Protein AF-A0A533W788-F1 (afdb_monomer_lite)

Structure (mmCIF, N/CA/C/O backbone):
data_AF-A0A533W788-F1
#
_entry.id   AF-A0A533W788-F1
#
loop_
_atom_site.group_PDB
_atom_site.id
_atom_site.type_symbol
_atom_site.label_atom_id
_atom_site.label_alt_id
_atom_site.label_comp_id
_atom_site.label_asym_id
_atom_site.label_entity_id
_atom_site.label_seq_id
_atom_site.pdbx_PDB_ins_code
_atom_site.Cartn_x
_atom_site.Cartn_y
_atom_site.Cartn_z
_atom_site.occupancy
_atom_site.B_iso_or_equiv
_atom_site.auth_seq_id
_atom_site.auth_comp_id
_atom_site.auth_asym_id
_atom_site.auth_atom_id
_atom_site.pdbx_PDB_model_num
ATOM 1 N N . MET A 1 1 ? -7.376 8.738 -0.042 1.00 81.19 1 MET A N 1
ATOM 2 C CA . MET A 1 1 ? -6.345 7.711 0.246 1.00 81.19 1 MET A CA 1
ATOM 3 C C . MET A 1 1 ? -6.964 6.474 0.880 1.00 81.19 1 MET A C 1
ATOM 5 O O . MET A 1 1 ? -6.838 5.416 0.290 1.00 81.19 1 MET A O 1
ATOM 9 N N . GLN A 1 2 ? -7.645 6.587 2.028 1.00 87.38 2 GLN A N 1
ATOM 10 C CA . GLN A 1 2 ? -8.211 5.431 2.744 1.00 87.38 2 GLN A CA 1
ATOM 11 C C . GLN A 1 2 ? -9.170 4.587 1.894 1.00 87.38 2 GLN A C 1
ATOM 13 O O . GLN A 1 2 ? -9.050 3.372 1.894 1.00 87.38 2 GLN A O 1
ATOM 18 N N . GLU A 1 3 ? -10.045 5.219 1.112 1.00 90.62 3 GLU A N 1
ATOM 19 C CA . GLU A 1 3 ? -10.958 4.520 0.193 1.00 90.62 3 GLU A CA 1
ATOM 20 C C . GLU A 1 3 ? -10.208 3.706 -0.871 1.00 90.62 3 GLU A C 1
ATOM 22 O O . GLU A 1 3 ? -10.560 2.566 -1.145 1.00 90.62 3 GLU A O 1
ATOM 27 N N . SER A 1 4 ? -9.127 4.257 -1.433 1.00 93.06 4 SER A N 1
ATOM 28 C CA . SER A 1 4 ? -8.287 3.544 -2.403 1.00 93.06 4 SER A CA 1
ATOM 29 C C . SER A 1 4 ? -7.613 2.327 -1.767 1.00 93.06 4 SER A C 1
ATOM 31 O O . SER A 1 4 ? -7.658 1.240 -2.335 1.00 93.06 4 SER A O 1
ATOM 33 N N . LEU A 1 5 ? -7.052 2.489 -0.563 1.00 93.50 5 LEU A N 1
ATOM 34 C CA . LEU A 1 5 ? -6.424 1.389 0.177 1.00 93.50 5 LEU A CA 1
ATOM 35 C C . LEU A 1 5 ? -7.440 0.318 0.597 1.00 93.50 5 LEU A C 1
ATOM 37 O O . LEU A 1 5 ? -7.126 -0.866 0.553 1.00 93.50 5 LEU A O 1
ATOM 41 N N . ALA A 1 6 ? -8.672 0.709 0.935 1.00 92.50 6 ALA A N 1
ATOM 42 C CA . ALA A 1 6 ? -9.760 -0.220 1.246 1.00 92.50 6 ALA A CA 1
ATOM 43 C C . ALA A 1 6 ? -10.139 -1.113 0.051 1.00 92.50 6 ALA A C 1
ATOM 45 O O . ALA A 1 6 ? -10.654 -2.212 0.242 1.00 92.50 6 ALA A O 1
ATOM 46 N N . CYS A 1 7 ? -9.850 -0.664 -1.172 1.00 94.44 7 CYS A N 1
ATOM 47 C CA . CYS A 1 7 ? -10.011 -1.443 -2.398 1.00 94.44 7 CYS A CA 1
ATOM 48 C C . CYS A 1 7 ? -8.756 -2.250 -2.783 1.00 94.44 7 CYS A C 1
ATOM 50 O O . CYS A 1 7 ? -8.736 -2.839 -3.859 1.00 94.44 7 CYS A O 1
ATOM 52 N N . GLY A 1 8 ? -7.703 -2.261 -1.955 1.00 93.44 8 GLY A N 1
ATOM 53 C CA . GLY A 1 8 ? -6.414 -2.874 -2.302 1.00 93.44 8 GLY A CA 1
ATOM 54 C C . GLY A 1 8 ? -5.643 -2.107 -3.379 1.00 93.44 8 GLY A C 1
ATOM 55 O O . GLY A 1 8 ? -4.739 -2.652 -4.008 1.00 93.44 8 GLY A O 1
ATOM 56 N N . THR A 1 9 ? -5.991 -0.841 -3.620 1.00 95.38 9 THR A N 1
ATOM 57 C CA . THR A 1 9 ? -5.361 -0.027 -4.660 1.00 95.38 9 THR A CA 1
ATOM 58 C C . THR A 1 9 ? -4.224 0.803 -4.058 1.00 95.38 9 TH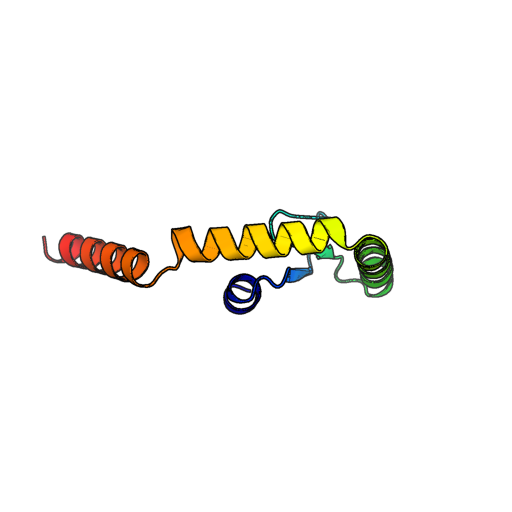R A C 1
ATOM 60 O O . THR A 1 9 ? -4.490 1.651 -3.197 1.00 95.38 9 THR A O 1
ATOM 63 N N . PRO A 1 10 ? -2.967 0.633 -4.514 1.00 93.50 10 PRO A N 1
ATOM 64 C CA . PRO A 1 10 ? -1.844 1.444 -4.050 1.00 93.50 10 PRO A CA 1
ATOM 65 C C . PRO A 1 10 ? -2.024 2.911 -4.449 1.00 93.50 10 PRO A C 1
ATOM 67 O O . PRO A 1 10 ? -2.639 3.234 -5.467 1.00 93.50 10 PRO A O 1
ATOM 70 N N . VAL A 1 11 ? -1.457 3.821 -3.658 1.00 93.88 11 VAL A N 1
ATOM 71 C CA . VAL A 1 11 ? -1.676 5.264 -3.826 1.00 93.88 11 VAL A CA 1
ATOM 72 C C . VAL A 1 11 ? -0.419 5.959 -4.330 1.00 93.88 11 VAL A C 1
ATOM 74 O O . VAL A 1 11 ? 0.685 5.727 -3.837 1.00 93.88 11 VAL A O 1
ATOM 77 N N . ILE A 1 12 ? -0.603 6.854 -5.301 1.00 92.62 12 ILE A N 1
ATOM 78 C CA . ILE A 1 12 ? 0.436 7.763 -5.783 1.00 92.62 12 ILE A CA 1
ATOM 79 C C . ILE A 1 12 ? 0.145 9.155 -5.227 1.00 92.62 12 ILE A C 1
ATOM 81 O O . ILE A 1 12 ? -0.973 9.653 -5.358 1.00 92.62 12 ILE A O 1
ATOM 85 N N . ALA A 1 13 ? 1.138 9.782 -4.601 1.00 91.94 13 ALA A N 1
ATOM 86 C CA . ALA A 1 13 ? 1.003 11.124 -4.040 1.00 91.94 13 ALA A CA 1
ATOM 87 C C . ALA A 1 13 ? 2.242 11.982 -4.309 1.00 91.94 13 ALA A C 1
ATOM 89 O O . ALA A 1 13 ? 3.349 11.471 -4.479 1.00 91.94 13 ALA A O 1
ATOM 90 N N . PHE A 1 14 ? 2.061 13.301 -4.327 1.00 92.12 14 PHE A N 1
ATOM 91 C CA .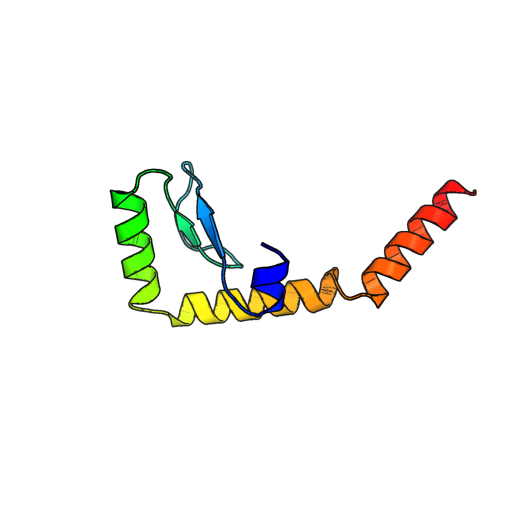 PHE A 1 14 ? 3.151 14.241 -4.567 1.00 92.12 14 PHE A CA 1
ATOM 92 C C . PHE A 1 14 ? 3.942 14.526 -3.285 1.00 92.12 14 PHE A C 1
ATOM 94 O O . PHE A 1 14 ? 3.373 14.916 -2.269 1.00 92.12 14 PHE A O 1
ATOM 101 N N . ASN A 1 15 ? 5.264 14.369 -3.346 1.00 86.56 15 ASN A N 1
ATOM 102 C CA . ASN A 1 15 ? 6.210 14.822 -2.332 1.00 86.56 15 ASN A CA 1
ATOM 103 C C . ASN A 1 15 ? 7.537 15.226 -3.001 1.00 86.56 15 ASN A C 1
ATOM 105 O O . ASN A 1 15 ? 8.170 14.432 -3.699 1.00 86.56 15 ASN A O 1
ATOM 109 N N . ALA A 1 16 ? 7.955 16.476 -2.788 1.00 70.44 16 ALA A N 1
ATOM 110 C CA . ALA A 1 16 ? 9.167 17.036 -3.380 1.00 70.44 16 ALA A CA 1
ATOM 111 C C . ALA A 1 16 ? 10.463 16.593 -2.680 1.00 70.44 16 ALA A C 1
ATOM 113 O O . ALA A 1 16 ? 11.515 16.597 -3.313 1.00 70.44 16 ALA A O 1
ATOM 114 N N . GLU A 1 17 ? 10.399 16.217 -1.403 1.00 82.19 17 GLU A N 1
ATOM 115 C CA . GLU A 1 17 ? 11.584 16.030 -0.559 1.00 82.19 17 GLU A CA 1
ATOM 116 C C . GLU A 1 17 ? 12.215 14.645 -0.718 1.00 82.19 17 GLU A C 1
ATOM 118 O O . GLU A 1 17 ? 13.428 14.494 -0.610 1.00 82.19 17 GLU A O 1
ATOM 123 N N . SER A 1 18 ? 11.405 13.613 -0.967 1.00 86.38 18 SER A N 1
ATOM 124 C CA . SER A 1 18 ? 11.891 12.228 -1.013 1.00 86.38 18 SER A CA 1
ATOM 125 C C . SER A 1 18 ? 11.031 11.323 -1.909 1.00 86.38 18 SER A C 1
ATOM 127 O O . SER A 1 18 ? 10.328 10.437 -1.411 1.00 86.38 18 SER A O 1
ATOM 129 N N . PRO A 1 19 ? 11.059 11.506 -3.242 1.00 90.69 19 PRO A N 1
ATOM 130 C CA . PRO A 1 19 ? 10.336 10.628 -4.156 1.00 90.69 19 PRO A CA 1
ATOM 131 C C . PRO A 1 19 ? 10.817 9.173 -4.035 1.00 90.69 19 PRO A C 1
ATOM 133 O O . PRO A 1 19 ? 11.984 8.901 -3.752 1.00 90.69 19 PRO A O 1
ATOM 136 N N . GLY A 1 20 ? 9.908 8.224 -4.237 1.00 91.19 20 GLY A N 1
ATOM 137 C CA . GLY A 1 20 ? 10.184 6.794 -4.177 1.00 91.19 20 GLY A CA 1
ATOM 138 C C . GLY A 1 20 ? 9.064 5.996 -3.523 1.00 91.19 20 GLY A C 1
ATOM 139 O O . GLY A 1 20 ? 8.057 6.534 -3.060 1.00 91.19 20 GLY A O 1
ATOM 140 N N . PHE A 1 21 ? 9.251 4.679 -3.484 1.00 92.19 21 PHE A N 1
ATOM 141 C CA . PHE A 1 21 ? 8.281 3.770 -2.882 1.00 92.19 21 PHE A CA 1
ATOM 142 C C . PHE A 1 21 ? 8.116 4.025 -1.382 1.00 92.19 21 PHE A C 1
ATOM 144 O O . PHE A 1 21 ? 9.060 4.378 -0.667 1.00 92.19 21 PHE A O 1
ATOM 151 N N . ARG A 1 22 ? 6.889 3.830 -0.916 1.00 92.38 22 ARG A N 1
ATOM 152 C CA . ARG A 1 22 ? 6.468 3.848 0.482 1.00 92.38 22 ARG A CA 1
ATOM 153 C C . ARG A 1 22 ? 5.604 2.627 0.750 1.00 92.38 22 ARG A C 1
ATOM 155 O O . ARG A 1 22 ? 5.227 1.919 -0.177 1.00 92.38 22 ARG A O 1
ATOM 162 N N . LYS A 1 23 ? 5.281 2.427 2.026 1.00 91.94 23 LYS A N 1
ATOM 163 C CA . LYS A 1 23 ? 4.496 1.289 2.510 1.00 91.94 23 LYS A CA 1
ATOM 164 C C . LYS A 1 23 ? 3.235 1.034 1.668 1.00 91.94 23 LYS A C 1
ATOM 166 O O . LYS A 1 23 ? 3.004 -0.074 1.227 1.00 91.94 23 LYS A O 1
ATOM 171 N N . PHE A 1 24 ? 2.478 2.089 1.363 1.00 93.81 24 PHE A N 1
ATOM 172 C CA . PHE A 1 24 ? 1.182 1.975 0.677 1.00 93.81 24 PHE A CA 1
ATOM 173 C C . PHE A 1 24 ? 1.179 2.488 -0.771 1.00 93.81 24 PHE A C 1
ATOM 175 O O . PHE A 1 24 ? 0.123 2.791 -1.327 1.00 93.81 24 PHE A O 1
ATOM 182 N N . GLY A 1 25 ? 2.357 2.646 -1.383 1.00 93.81 25 GLY A N 1
ATOM 183 C CA . GLY A 1 25 ? 2.451 3.036 -2.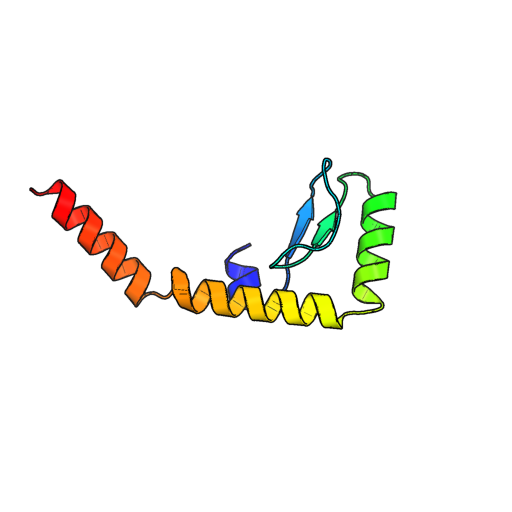788 1.00 93.81 25 GLY A CA 1
ATOM 184 C C . GLY A 1 25 ? 3.691 3.855 -3.112 1.00 93.81 25 GLY A C 1
ATOM 185 O O . GLY A 1 25 ? 4.810 3.474 -2.767 1.00 93.81 25 GLY A O 1
ATOM 186 N N . LEU A 1 26 ? 3.508 4.972 -3.815 1.00 94.19 26 LEU A N 1
ATOM 187 C CA . LEU A 1 26 ? 4.597 5.720 -4.438 1.00 94.19 26 LEU A CA 1
ATOM 188 C C . LEU A 1 26 ? 4.480 7.220 -4.165 1.00 94.19 26 LEU A C 1
ATOM 190 O O . LEU A 1 26 ? 3.446 7.837 -4.411 1.00 94.19 26 LEU A O 1
ATOM 194 N N . LEU A 1 27 ? 5.574 7.826 -3.709 1.00 94.38 27 LEU A N 1
ATOM 195 C CA . LEU A 1 27 ? 5.710 9.276 -3.676 1.00 94.38 27 LEU A CA 1
ATOM 196 C C . LEU A 1 27 ? 6.443 9.754 -4.923 1.00 94.38 27 LEU A C 1
ATOM 198 O O . LEU A 1 27 ? 7.516 9.252 -5.251 1.00 94.38 27 LEU A O 1
ATOM 202 N N . VAL A 1 28 ? 5.876 10.738 -5.607 1.00 94.81 28 VAL A N 1
ATOM 203 C CA . VAL A 1 28 ? 6.425 11.313 -6.838 1.00 94.81 28 VAL A CA 1
ATOM 204 C C . VAL A 1 28 ? 6.733 12.792 -6.649 1.00 94.81 28 VAL A C 1
ATOM 206 O O . VAL A 1 28 ? 6.116 13.472 -5.834 1.00 94.81 28 VAL A O 1
ATOM 209 N N . SER A 1 29 ? 7.682 13.315 -7.420 1.00 91.62 29 SER A N 1
ATOM 210 C CA . SER A 1 29 ? 7.941 14.756 -7.443 1.00 91.62 29 SER A CA 1
ATOM 211 C C . SER A 1 29 ? 6.717 15.517 -7.981 1.00 91.62 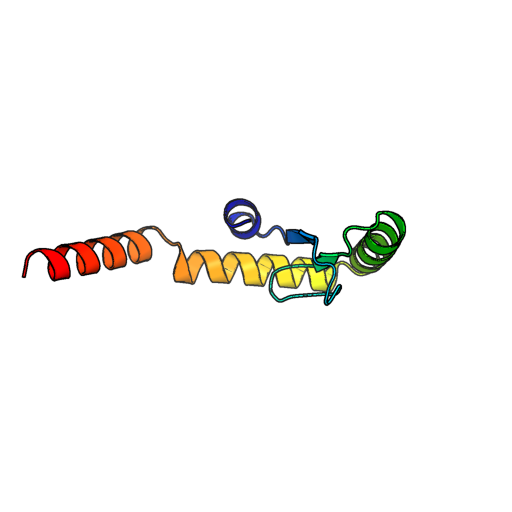29 SER A C 1
ATOM 213 O O . SER A 1 29 ? 6.022 14.991 -8.843 1.00 91.62 29 SER A O 1
ATOM 215 N N . PRO A 1 30 ? 6.466 16.770 -7.563 1.00 90.44 30 PRO A N 1
ATOM 216 C CA . PRO A 1 30 ? 5.449 17.620 -8.190 1.00 90.44 30 PRO A CA 1
ATOM 217 C C . PRO A 1 30 ? 5.763 17.993 -9.648 1.00 90.44 30 PRO A C 1
ATOM 219 O O . PRO A 1 30 ? 4.893 18.489 -10.356 1.00 90.44 30 PRO A O 1
ATOM 222 N N . ARG A 1 31 ? 7.013 17.805 -10.098 1.00 90.94 31 ARG A N 1
ATOM 223 C CA . ARG A 1 31 ? 7.414 18.060 -11.487 1.00 90.94 31 ARG A CA 1
ATOM 224 C C . ARG A 1 31 ? 6.985 16.888 -12.370 1.00 90.94 31 ARG A C 1
ATOM 226 O O . ARG A 1 31 ? 7.305 15.739 -12.067 1.00 90.94 31 ARG A O 1
ATOM 233 N N . ALA A 1 32 ? 6.281 17.187 -13.458 1.00 87.19 32 ALA A N 1
ATOM 234 C CA . ALA A 1 32 ? 5.630 16.187 -14.299 1.00 87.19 32 ALA A CA 1
ATOM 235 C C . ALA A 1 32 ? 6.620 15.180 -14.903 1.00 87.19 32 ALA A C 1
ATOM 237 O O . ALA A 1 32 ? 6.370 13.980 -14.864 1.00 87.19 32 ALA A O 1
ATOM 238 N N . GLU A 1 33 ? 7.770 15.638 -15.397 1.00 88.75 33 GLU A N 1
ATOM 239 C CA . GLU A 1 33 ? 8.751 14.789 -16.079 1.00 88.75 33 GLU A CA 1
ATOM 240 C C . GLU A 1 33 ? 9.379 13.762 -15.129 1.00 88.75 33 GLU A C 1
ATOM 242 O O . GLU A 1 33 ? 9.521 12.583 -15.463 1.00 88.75 33 GLU A O 1
ATOM 247 N N . SER A 1 34 ? 9.737 14.188 -13.915 1.00 86.94 34 SER A N 1
ATOM 248 C CA . SER A 1 34 ? 10.308 13.292 -12.907 1.00 86.94 34 SER A CA 1
ATOM 249 C C . SER A 1 34 ? 9.251 12.380 -12.283 1.00 86.94 34 SER A C 1
ATOM 251 O O . SER A 1 34 ? 9.563 11.228 -11.977 1.00 86.94 34 SER A O 1
ATOM 253 N N . ALA A 1 35 ? 8.008 12.850 -12.135 1.00 91.56 35 ALA A N 1
ATOM 254 C CA . ALA A 1 35 ? 6.885 12.009 -11.733 1.00 91.56 35 ALA A CA 1
ATOM 255 C C . ALA A 1 35 ? 6.616 10.910 -12.764 1.00 91.56 35 ALA A C 1
ATOM 257 O O . ALA A 1 35 ? 6.559 9.737 -12.400 1.00 91.56 35 ALA A O 1
ATOM 258 N N . PHE A 1 36 ? 6.518 11.278 -14.043 1.00 92.56 36 PHE A N 1
ATOM 259 C CA . PHE A 1 36 ? 6.219 10.358 -15.135 1.00 92.56 36 PHE A CA 1
ATOM 260 C C . PHE A 1 36 ? 7.232 9.215 -15.197 1.00 92.56 36 PHE A C 1
ATOM 262 O O . PHE A 1 36 ? 6.843 8.052 -15.155 1.00 92.56 36 PHE A O 1
ATOM 269 N N . LYS A 1 37 ? 8.532 9.536 -15.178 1.00 90.88 37 LYS A N 1
ATOM 270 C CA . LYS A 1 37 ? 9.602 8.528 -15.210 1.00 90.88 37 LYS A CA 1
ATOM 271 C C . LYS A 1 37 ? 9.510 7.535 -14.048 1.00 90.88 37 LYS A C 1
ATOM 273 O O . LYS A 1 37 ? 9.753 6.339 -14.219 1.00 90.88 37 LYS A O 1
ATOM 278 N N . LEU A 1 38 ? 9.178 8.022 -12.853 1.00 90.31 38 LEU A N 1
ATOM 279 C CA . LEU A 1 38 ? 9.074 7.175 -11.668 1.00 90.31 38 LEU A CA 1
ATOM 280 C C . LEU A 1 38 ? 7.821 6.288 -11.709 1.00 90.31 38 LEU A C 1
ATOM 282 O O . LEU A 1 38 ? 7.896 5.121 -11.330 1.00 90.31 38 LEU A O 1
ATOM 286 N N . ILE A 1 39 ? 6.701 6.821 -12.203 1.00 93.12 39 ILE A N 1
ATOM 287 C CA . ILE A 1 39 ? 5.456 6.069 -12.401 1.00 93.12 39 ILE A CA 1
ATOM 288 C C . ILE A 1 39 ? 5.661 4.983 -13.457 1.00 93.12 39 ILE A C 1
ATOM 290 O O . ILE A 1 39 ? 5.328 3.831 -13.206 1.00 93.12 39 ILE A O 1
ATOM 294 N N . GLU A 1 40 ? 6.265 5.314 -14.596 1.00 94.69 40 GLU A N 1
ATOM 295 C CA . GLU A 1 40 ? 6.577 4.357 -15.661 1.00 94.69 40 GLU A CA 1
ATOM 296 C C . GLU A 1 40 ? 7.463 3.215 -15.143 1.00 94.69 40 GLU A C 1
ATOM 298 O O . GLU A 1 40 ? 7.146 2.042 -15.331 1.00 94.69 40 GLU A O 1
ATOM 303 N N . THR A 1 41 ? 8.516 3.549 -14.388 1.00 91.88 41 THR A N 1
ATOM 304 C CA . THR A 1 41 ? 9.392 2.552 -13.749 1.00 91.88 41 THR A CA 1
ATOM 305 C C . THR A 1 41 ? 8.618 1.649 -12.782 1.00 91.88 41 THR A C 1
ATOM 307 O O . THR A 1 41 ? 8.851 0.441 -12.740 1.00 91.88 41 THR A O 1
ATOM 310 N N . ALA A 1 42 ? 7.692 2.213 -12.000 1.00 92.25 42 ALA A N 1
ATOM 311 C CA . ALA A 1 42 ? 6.873 1.449 -11.062 1.00 92.25 42 ALA A CA 1
ATOM 312 C C . ALA A 1 42 ? 5.860 0.537 -11.775 1.00 92.25 42 ALA A C 1
ATOM 314 O O . ALA A 1 42 ? 5.630 -0.583 -11.327 1.00 92.25 42 ALA A O 1
ATOM 315 N N . LEU A 1 43 ? 5.286 0.987 -12.893 1.00 92.75 43 LEU A N 1
ATOM 316 C CA . LEU A 1 43 ? 4.348 0.202 -13.699 1.00 92.75 43 LEU A CA 1
ATOM 317 C C . LEU A 1 43 ? 5.043 -0.912 -14.492 1.00 92.75 43 LEU A C 1
ATOM 319 O O . LEU A 1 43 ? 4.445 -1.963 -14.706 1.00 92.75 43 LEU A O 1
ATOM 323 N N . ALA A 1 44 ? 6.308 -0.723 -14.879 1.00 93.50 44 ALA A N 1
ATOM 324 C CA . ALA A 1 44 ? 7.104 -1.744 -15.561 1.00 93.50 44 ALA A CA 1
ATOM 325 C C . ALA A 1 44 ? 7.421 -2.965 -14.674 1.00 93.50 44 ALA A C 1
ATOM 327 O O . ALA A 1 44 ? 7.647 -4.059 -15.188 1.00 93.50 44 ALA A O 1
ATOM 328 N N . ASN A 1 45 ? 7.424 -2.801 -13.346 1.00 87.38 45 ASN A N 1
ATOM 329 C CA . ASN A 1 45 ? 7.540 -3.898 -12.384 1.00 87.38 45 ASN A CA 1
ATOM 330 C C . ASN A 1 45 ? 6.473 -3.760 -11.280 1.00 87.38 45 ASN A C 1
ATOM 332 O O . ASN A 1 45 ? 6.762 -3.266 -10.182 1.00 87.38 45 ASN A O 1
ATOM 336 N N . PRO A 1 46 ? 5.231 -4.202 -11.554 1.00 91.25 46 PRO A N 1
ATOM 337 C CA . PRO A 1 46 ? 4.081 -3.889 -10.716 1.00 91.25 46 PRO A CA 1
ATOM 338 C C . PRO A 1 46 ? 4.045 -4.676 -9.402 1.00 91.25 46 PRO A C 1
ATOM 340 O O . PRO A 1 46 ? 3.254 -4.331 -8.529 1.00 91.25 46 PRO A O 1
ATOM 343 N N . ALA A 1 47 ? 4.892 -5.695 -9.213 1.00 94.56 47 ALA A N 1
ATOM 344 C CA . ALA A 1 47 ? 4.867 -6.555 -8.025 1.00 94.56 47 ALA A CA 1
ATOM 345 C C . ALA A 1 47 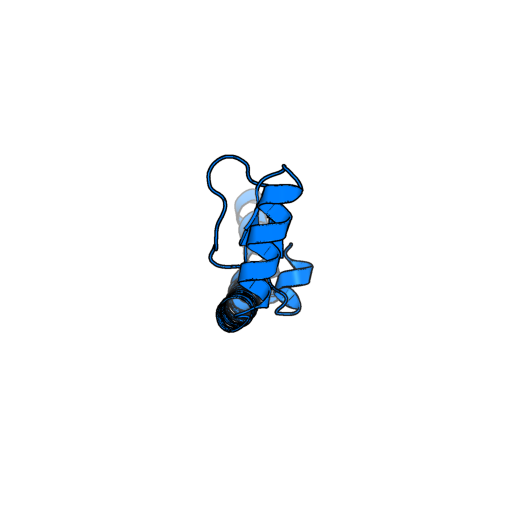? 4.923 -5.751 -6.715 1.00 94.56 47 ALA A C 1
ATOM 347 O O . ALA A 1 47 ? 4.205 -6.036 -5.759 1.00 94.56 47 ALA A O 1
ATOM 348 N N . ARG A 1 48 ? 5.725 -4.682 -6.696 1.00 91.31 48 ARG A N 1
ATOM 349 C CA . ARG A 1 48 ? 5.843 -3.802 -5.530 1.00 91.31 48 ARG A CA 1
ATOM 350 C C . ARG A 1 48 ? 4.605 -2.927 -5.306 1.00 91.31 48 ARG A C 1
ATOM 352 O O . ARG A 1 48 ? 4.295 -2.612 -4.163 1.00 91.31 48 ARG A O 1
ATOM 359 N N . LEU A 1 49 ? 3.904 -2.535 -6.371 1.00 93.19 49 LEU A N 1
ATOM 360 C CA . LEU A 1 49 ? 2.640 -1.797 -6.279 1.00 93.19 49 LEU A CA 1
ATOM 361 C C . LEU A 1 49 ? 1.509 -2.698 -5.774 1.00 93.19 49 LEU A C 1
ATOM 363 O O . LEU A 1 49 ? 0.723 -2.256 -4.945 1.00 93.19 49 LEU A O 1
ATOM 367 N N . VAL A 1 50 ? 1.466 -3.955 -6.221 1.00 94.81 50 VAL A N 1
ATOM 368 C CA . VAL A 1 50 ? 0.504 -4.951 -5.725 1.00 94.81 50 VAL A CA 1
ATOM 369 C C . VAL A 1 50 ? 0.702 -5.176 -4.225 1.00 94.81 50 VAL A C 1
ATOM 371 O O . VAL A 1 50 ? -0.232 -4.961 -3.463 1.00 94.81 50 VAL A O 1
ATOM 374 N N . SER A 1 51 ? 1.938 -5.454 -3.792 1.00 95.38 51 SER A N 1
ATOM 375 C CA . SER A 1 51 ? 2.273 -5.601 -2.364 1.00 95.38 51 SER A CA 1
ATOM 376 C C . SER A 1 51 ? 1.859 -4.377 -1.542 1.00 95.38 51 SER A C 1
ATOM 378 O O . SER A 1 51 ? 1.286 -4.511 -0.470 1.00 95.38 51 SER A O 1
ATOM 380 N N . ALA A 1 52 ? 2.100 -3.168 -2.057 1.00 94.94 52 ALA A N 1
ATOM 381 C CA . ALA A 1 52 ? 1.687 -1.935 -1.394 1.00 94.94 52 ALA A CA 1
ATOM 382 C C . ALA A 1 52 ? 0.156 -1.781 -1.280 1.00 94.94 52 ALA A C 1
ATOM 384 O O . ALA A 1 52 ? -0.332 -1.192 -0.313 1.00 94.94 52 ALA A O 1
ATOM 385 N N . GLY A 1 53 ? -0.595 -2.276 -2.267 1.00 95.44 53 GLY A N 1
ATOM 386 C CA . GLY A 1 53 ? -2.055 -2.341 -2.234 1.00 95.44 53 GLY A CA 1
ATOM 387 C C . GLY A 1 53 ? -2.559 -3.302 -1.159 1.00 95.44 53 GLY A C 1
ATOM 388 O O . GLY A 1 53 ? -3.407 -2.920 -0.352 1.00 95.44 53 GLY A O 1
ATOM 389 N N . ASP A 1 54 ? -1.974 -4.499 -1.095 1.00 96.56 54 ASP A N 1
ATOM 390 C CA . ASP A 1 54 ? -2.296 -5.523 -0.096 1.00 96.56 54 ASP A CA 1
ATOM 391 C C . ASP A 1 54 ? -1.986 -5.037 1.330 1.00 96.56 54 ASP A C 1
ATOM 393 O O . ASP A 1 54 ? -2.854 -5.083 2.203 1.00 96.56 54 ASP A O 1
ATOM 397 N N . GLU A 1 55 ? -0.801 -4.455 1.550 1.00 96.00 55 GLU A N 1
ATOM 398 C CA . GLU A 1 55 ? -0.418 -3.850 2.835 1.00 96.00 55 GLU A CA 1
ATOM 399 C C . GLU A 1 55 ? -1.365 -2.709 3.243 1.00 96.00 55 GLU A C 1
ATOM 401 O O . GLU A 1 55 ? -1.672 -2.517 4.424 1.00 96.00 55 GLU A O 1
ATOM 406 N N . GLY A 1 56 ? -1.826 -1.922 2.267 1.00 95.12 56 GLY A N 1
ATOM 407 C CA . GLY A 1 56 ? -2.810 -0.866 2.482 1.00 95.12 56 GLY A CA 1
ATOM 408 C C . GLY A 1 56 ? -4.166 -1.412 2.918 1.00 95.12 56 GLY A C 1
ATOM 409 O O . GLY A 1 56 ? -4.781 -0.874 3.842 1.00 95.12 56 GLY A O 1
ATOM 410 N N . LEU A 1 57 ? -4.615 -2.493 2.284 1.00 95.88 57 LEU A N 1
ATOM 411 C CA . LEU A 1 57 ? -5.865 -3.167 2.615 1.00 95.88 57 LEU A CA 1
ATOM 412 C C . LEU A 1 57 ? -5.827 -3.768 4.022 1.00 95.88 57 LEU A C 1
ATOM 414 O O . LEU A 1 57 ? -6.784 -3.603 4.781 1.00 95.88 57 LEU A O 1
ATOM 418 N N . GLU A 1 58 ? -4.735 -4.440 4.384 1.00 95.38 58 GLU A N 1
ATOM 419 C CA . GLU A 1 58 ? -4.536 -4.973 5.735 1.00 95.38 58 GLU A CA 1
ATOM 420 C C . GLU A 1 58 ? -4.567 -3.857 6.779 1.00 95.38 58 GLU A C 1
ATOM 422 O O . GLU A 1 58 ? -5.321 -3.941 7.749 1.00 95.38 58 GLU A O 1
ATOM 427 N N . PHE A 1 59 ? -3.861 -2.749 6.530 1.00 94.38 59 PHE A N 1
ATOM 428 C CA . PHE A 1 59 ? -3.873 -1.598 7.431 1.00 94.38 59 PHE A CA 1
ATOM 429 C C . PHE A 1 59 ? -5.291 -1.060 7.682 1.00 94.38 59 PHE A C 1
ATOM 431 O O . PHE A 1 59 ? -5.645 -0.770 8.830 1.00 94.38 59 PHE A O 1
ATOM 438 N N . ILE A 1 60 ? -6.109 -0.937 6.628 1.00 94.00 60 ILE A N 1
ATOM 439 C CA . ILE A 1 60 ? -7.506 -0.495 6.744 1.00 94.00 60 ILE A CA 1
ATOM 440 C C . ILE A 1 60 ? -8.330 -1.495 7.556 1.00 94.00 60 ILE A C 1
ATOM 442 O O . ILE A 1 60 ? -9.086 -1.076 8.430 1.00 94.00 60 ILE A O 1
ATOM 446 N N . LYS A 1 61 ? -8.173 -2.801 7.320 1.00 91.19 61 LYS A N 1
ATOM 447 C CA . LYS A 1 61 ? -8.903 -3.838 8.064 1.00 91.19 61 LYS A CA 1
ATOM 448 C C . LYS A 1 61 ? -8.558 -3.855 9.551 1.00 91.19 61 LYS A C 1
ATOM 450 O O . LYS A 1 61 ? -9.437 -4.111 10.358 1.00 91.19 61 LYS A O 1
ATOM 455 N N . GLU A 1 62 ? -7.311 -3.579 9.912 1.00 91.12 62 GLU A N 1
ATOM 456 C CA . GLU A 1 62 ? -6.866 -3.603 11.310 1.00 91.12 62 GLU A CA 1
ATOM 457 C C . GLU A 1 62 ? -7.224 -2.332 12.091 1.00 91.12 62 GLU A C 1
ATOM 459 O O . GLU A 1 62 ? -7.375 -2.368 13.310 1.00 91.12 62 GLU A O 1
ATOM 464 N N . ASN A 1 63 ? -7.291 -1.180 11.415 1.00 89.19 63 ASN A N 1
ATOM 465 C CA . ASN A 1 63 ? -7.361 0.122 12.091 1.00 89.19 63 ASN A CA 1
ATOM 466 C C . ASN A 1 63 ? -8.635 0.909 11.804 1.00 89.19 63 ASN A C 1
ATOM 468 O O . ASN A 1 63 ? -8.946 1.856 12.532 1.00 89.19 63 ASN A O 1
ATOM 472 N N . CYS A 1 64 ? -9.323 0.575 10.719 1.00 87.25 64 CYS A N 1
ATOM 473 C CA . CYS A 1 64 ? -10.468 1.314 10.207 1.00 87.25 64 CYS A CA 1
ATOM 474 C C . CYS A 1 64 ? -11.695 0.419 10.013 1.00 87.25 64 CYS A C 1
ATOM 476 O O . CYS A 1 64 ? -12.666 0.866 9.403 1.00 87.25 64 CYS A O 1
ATOM 478 N N . ASP A 1 65 ? -11.6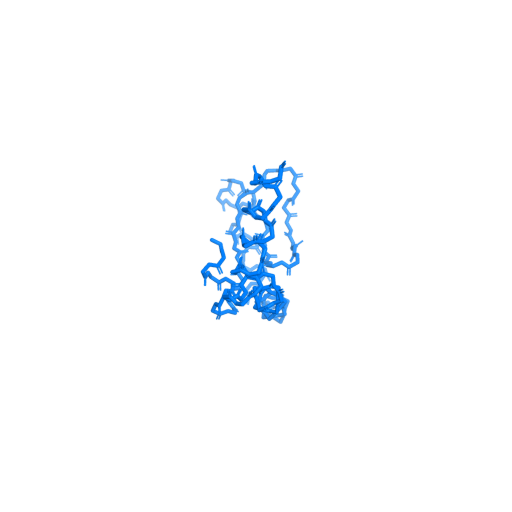90 -0.815 10.529 1.00 87.50 65 ASP A N 1
ATOM 479 C CA . ASP A 1 65 ? -12.920 -1.591 10.589 1.00 87.50 65 ASP A CA 1
ATOM 480 C C . ASP A 1 65 ? -13.934 -0.920 11.523 1.00 87.50 65 ASP A C 1
ATOM 482 O O . ASP A 1 65 ? -13.598 -0.207 12.477 1.00 87.50 65 ASP A O 1
ATOM 486 N N . TRP A 1 66 ? -15.208 -1.153 11.222 1.00 86.94 66 TRP A N 1
ATOM 487 C CA . TRP A 1 66 ? -16.302 -0.490 11.912 1.00 86.94 66 TRP A CA 1
ATOM 488 C C . TRP A 1 66 ? -16.322 -0.782 13.414 1.00 86.94 66 TRP A C 1
ATOM 490 O O . TRP A 1 66 ? -16.617 0.113 14.205 1.00 86.94 66 TRP A O 1
ATOM 500 N N . ASN A 1 67 ? -15.968 -2.003 13.823 1.00 89.12 67 ASN A N 1
ATOM 501 C CA . ASN A 1 67 ? -15.982 -2.379 15.232 1.00 89.12 67 ASN A CA 1
ATOM 502 C C . ASN A 1 67 ? -14.859 -1.666 15.986 1.00 89.12 67 ASN A C 1
ATOM 504 O O . ASN A 1 67 ? -15.118 -1.088 17.042 1.00 89.12 67 ASN A O 1
ATOM 508 N N . THR A 1 68 ? -13.646 -1.630 15.430 1.00 88.12 68 THR A N 1
ATOM 509 C CA . THR A 1 68 ? -12.521 -0.891 16.020 1.00 88.12 68 THR A CA 1
ATOM 510 C C . THR A 1 68 ? -12.826 0.599 16.129 1.00 88.12 68 THR A C 1
ATOM 512 O O . THR A 1 68 ? -12.583 1.205 17.176 1.00 88.12 68 THR A O 1
ATOM 515 N N . LEU A 1 69 ? -13.400 1.206 15.086 1.00 90.06 69 LEU A N 1
ATOM 516 C CA . LEU A 1 69 ? -13.774 2.621 15.115 1.00 90.06 69 LEU A CA 1
ATOM 517 C C . LEU A 1 69 ? -14.858 2.901 16.160 1.00 90.06 69 LEU A C 1
ATOM 519 O O . LEU A 1 69 ? -14.696 3.814 16.971 1.00 90.06 69 LEU A O 1
ATOM 523 N N . ALA A 1 70 ? -15.922 2.096 16.195 1.00 92.31 70 ALA A N 1
ATOM 524 C CA . ALA A 1 70 ? -17.002 2.243 17.166 1.00 92.31 70 ALA A CA 1
ATOM 525 C C . ALA A 1 70 ? -16.501 2.081 18.611 1.00 92.31 70 ALA A C 1
ATOM 527 O O . ALA A 1 70 ? -16.864 2.871 19.483 1.00 92.31 70 ALA A O 1
ATOM 528 N N . GLN A 1 71 ? -15.621 1.109 18.870 1.00 91.69 71 GLN A N 1
ATOM 529 C CA . GLN A 1 71 ? -15.018 0.900 20.189 1.00 91.69 71 GLN A CA 1
ATOM 530 C C . GLN A 1 71 ? -14.145 2.083 20.620 1.00 91.69 71 GLN A C 1
ATOM 532 O O . GLN A 1 71 ? -14.275 2.555 21.752 1.00 91.69 71 GLN A O 1
ATOM 537 N N . ARG A 1 72 ? -13.289 2.598 19.726 1.00 90.12 72 ARG A N 1
ATOM 538 C CA . ARG A 1 72 ? -12.455 3.783 19.998 1.00 90.12 72 ARG A CA 1
ATOM 539 C C . ARG A 1 72 ? -13.312 5.010 20.297 1.00 90.12 72 ARG A C 1
ATOM 541 O O . ARG A 1 72 ? -13.042 5.723 21.261 1.00 90.12 72 ARG A O 1
ATOM 548 N N . LEU A 1 73 ? -14.369 5.221 19.515 1.00 93.38 73 LEU A N 1
ATOM 549 C CA . LEU A 1 73 ? -15.309 6.321 19.712 1.00 93.38 73 LEU A CA 1
ATOM 550 C C . LEU A 1 73 ? -16.014 6.205 21.073 1.00 93.38 73 LEU A C 1
ATOM 552 O O . LEU A 1 73 ? -16.040 7.160 21.846 1.00 93.38 73 LEU A O 1
ATOM 556 N N . ASN A 1 74 ? -16.522 5.016 21.400 1.00 93.69 74 ASN A N 1
ATOM 557 C CA . ASN A 1 74 ? -17.187 4.751 22.673 1.00 93.69 74 ASN A CA 1
ATOM 558 C C . ASN A 1 74 ? -16.248 4.954 23.873 1.00 93.69 74 ASN A C 1
ATOM 560 O O . ASN A 1 74 ? -16.650 5.521 24.890 1.00 93.69 74 ASN A O 1
ATOM 564 N N . SER A 1 75 ? -14.986 4.531 23.754 1.00 93.25 75 SER A N 1
ATOM 565 C CA . SER A 1 75 ? -13.965 4.744 24.785 1.00 93.25 75 SER A CA 1
ATOM 566 C C . SER A 1 75 ? -13.686 6.231 25.015 1.00 93.25 75 SER A C 1
ATOM 568 O O . SER A 1 75 ? -13.641 6.664 26.168 1.00 93.25 75 SER A O 1
ATOM 570 N N . LEU A 1 76 ? -13.573 7.020 23.942 1.00 94.81 76 LEU A N 1
ATOM 571 C CA . LEU A 1 76 ? -13.397 8.471 24.026 1.00 94.81 76 LEU A CA 1
ATOM 572 C C . LEU A 1 76 ? -14.591 9.143 24.709 1.00 94.81 76 LEU A C 1
ATOM 574 O O . LEU A 1 76 ? -14.398 9.891 25.665 1.00 94.81 76 LEU A O 1
ATOM 578 N N . TYR A 1 77 ? -15.821 8.832 24.298 1.00 93.81 77 TYR A N 1
ATOM 579 C CA . TYR A 1 77 ? -17.016 9.385 24.945 1.00 93.81 77 TYR A CA 1
ATOM 580 C C . TYR A 1 77 ? -17.109 8.995 26.422 1.00 93.81 77 TYR A C 1
ATOM 582 O O . TYR A 1 77 ? -17.354 9.849 27.270 1.00 93.81 77 TYR A O 1
ATOM 590 N N . SER A 1 78 ? -16.823 7.734 26.752 1.00 93.06 78 SER A N 1
ATOM 591 C CA . SER A 1 78 ? -16.800 7.254 28.140 1.00 93.06 78 SER A CA 1
ATOM 592 C C . SER A 1 78 ? -15.743 7.962 28.997 1.00 93.06 78 SER A C 1
ATOM 594 O O . SER A 1 78 ? -15.918 8.079 30.207 1.00 93.06 78 SER A O 1
ATOM 596 N N . SER A 1 79 ? -14.645 8.429 28.392 1.00 93.56 79 SER A N 1
ATOM 597 C CA . SER A 1 79 ? -13.602 9.196 29.084 1.00 93.56 79 SER A CA 1
ATOM 598 C C . SER A 1 79 ? -13.977 10.658 29.335 1.00 93.56 79 SER A C 1
ATOM 600 O O . SER A 1 79 ? -13.500 11.233 30.304 1.00 93.56 79 SER A O 1
ATOM 602 N N . LEU A 1 80 ? -14.838 11.241 28.494 1.00 90.88 80 LEU A N 1
ATOM 603 C CA . LEU A 1 80 ? -15.269 12.642 28.586 1.00 90.88 80 LEU A CA 1
ATOM 604 C C . LEU A 1 80 ? -16.424 12.857 29.571 1.00 90.88 80 LEU A C 1
ATOM 606 O O . LEU A 1 80 ? -16.641 13.975 30.024 1.00 90.88 80 LEU A O 1
ATOM 610 N N . VAL A 1 81 ? -17.200 11.807 29.845 1.00 87.44 81 VAL A N 1
ATOM 611 C CA . VAL A 1 81 ? -18.354 11.845 30.763 1.00 87.44 81 VAL A CA 1
ATOM 612 C C . VAL A 1 81 ? -17.948 11.488 32.207 1.00 87.44 81 VAL A C 1
ATOM 614 O O . VAL A 1 81 ? -18.781 11.526 33.110 1.00 87.44 81 VAL A O 1
ATOM 617 N N . LYS A 1 82 ? -16.671 11.159 32.443 1.00 53.38 82 LYS A N 1
ATOM 618 C CA . LYS A 1 82 ? -16.076 11.062 33.784 1.00 53.38 82 LYS A CA 1
ATOM 619 C C . LYS A 1 82 ? -15.536 12.410 34.238 1.00 53.38 82 LYS A C 1
ATOM 621 O O . LYS A 1 82 ? -15.639 12.664 35.456 1.00 53.38 82 LYS A O 1
#

pLDDT: mean 91.07, std 5.66, range [53.38, 96.56]

Sequence (82 aa):
MQESLACGTPVIAFNAESPGFRKFGLLVSPRAESAFKLIETALANPARLVSAGDEGLEFIKENCDWNTLAQRLNSLYSSLVK

Radius of gyration: 16.93 Å; chains: 1; bounding box: 30×25×50 Å

Secondary structure (DSSP, 8-state):
-HHHHHTT--EEEE-SS--EEETTEEEE-SSHHHHHHHHHHHHHSTHHHHHHHHHHHHHHHHHSSHHHHHHHHHHHHHHH--

Foldseek 3Di:
DLVCLLVLFADEEEDQPDWADDLQHTYFHPDPVRRVVRVVVCVVPVPSRSNSSVSSNVCCVVCVDPVNVVVVVVVVVVVVVD